Protein AF-A0A6V7JM84-F1 (afdb_monomer_lite)

Secondary structure (DSSP, 8-state):
--TTHHHHHH-GGGGGG-------TTSGGGG--HHHHHHHHHH-S----------TTS-HHHHIIIIIIHHHHHHHHHT-

Radius of gyration: 15.69 Å; chains: 1; bounding box: 32×33×36 Å

Structure (mmCIF, N/CA/C/O backbone):
data_AF-A0A6V7JM84-F1
#
_entry.id   AF-A0A6V7JM84-F1
#
loop_
_atom_site.group_PDB
_atom_site.id
_atom_site.type_symbol
_atom_site.label_atom_id
_atom_site.label_alt_id
_atom_site.label_comp_id
_atom_site.label_asym_id
_atom_site.label_entity_id
_atom_site.label_seq_id
_atom_site.pdbx_PDB_ins_code
_atom_site.Cartn_x
_atom_site.Cartn_y
_atom_site.Cartn_z
_atom_site.occupancy
_atom_site.B_iso_or_equiv
_atom_site.auth_seq_id
_atom_site.auth_comp_id
_atom_site.auth_asym_id
_atom_site.auth_atom_id
_atom_site.pdbx_PDB_model_num
ATOM 1 N N . GLU A 1 1 ? -1.264 10.539 -24.264 1.00 78.56 1 GLU A N 1
ATOM 2 C CA . GLU A 1 1 ? -2.319 11.475 -23.814 1.00 78.56 1 GLU A CA 1
ATOM 3 C C . GLU A 1 1 ? -2.098 11.811 -22.346 1.00 78.56 1 GLU A C 1
ATOM 5 O O . GLU A 1 1 ? -1.566 10.978 -21.625 1.00 78.56 1 GLU A O 1
ATOM 10 N N . GLU A 1 2 ? -2.466 13.011 -21.903 1.00 88.69 2 GLU A N 1
ATOM 11 C CA . GLU A 1 2 ? -2.387 13.389 -20.487 1.00 88.69 2 GLU A CA 1
ATOM 12 C C . GLU A 1 2 ? -3.450 12.616 -19.672 1.00 88.69 2 GLU A C 1
ATOM 14 O O . GLU A 1 2 ? -4.643 12.715 -19.997 1.00 88.69 2 GLU A O 1
ATOM 19 N N . PRO A 1 3 ? -3.065 11.863 -18.619 1.00 89.00 3 PRO A N 1
ATOM 20 C CA . PRO A 1 3 ? -4.017 11.143 -17.780 1.00 89.00 3 PRO A CA 1
ATOM 21 C C . PRO A 1 3 ? -5.102 12.077 -17.243 1.00 89.00 3 PRO A C 1
ATOM 23 O O . PRO A 1 3 ? -4.819 13.180 -16.778 1.00 89.00 3 PRO A O 1
ATOM 26 N N . PHE A 1 4 ? -6.354 11.621 -17.295 1.00 91.12 4 PHE A N 1
ATOM 27 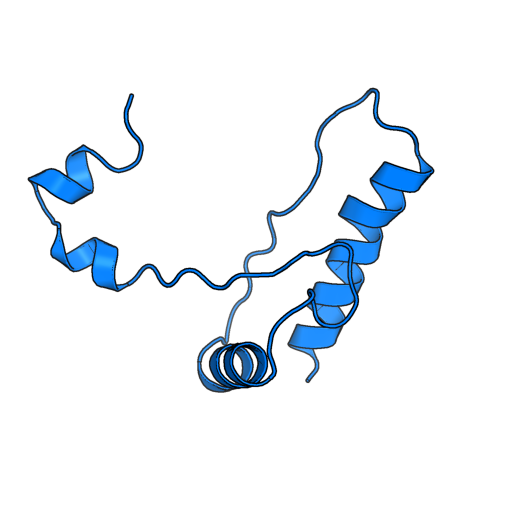C CA . PHE A 1 4 ? -7.528 12.339 -16.785 1.00 91.12 4 PHE A CA 1
ATOM 28 C C . PHE A 1 4 ? -7.879 13.672 -17.478 1.00 91.12 4 PHE A C 1
ATOM 30 O O . PHE A 1 4 ? -8.775 14.365 -16.994 1.00 91.12 4 PHE A O 1
ATOM 37 N N . LYS A 1 5 ? -7.287 14.027 -18.632 1.00 94.62 5 LYS A N 1
ATOM 38 C CA . LYS A 1 5 ? -7.581 15.292 -19.348 1.00 94.62 5 LYS A CA 1
ATOM 39 C C . LYS A 1 5 ? -9.082 15.570 -19.535 1.00 94.62 5 LYS A C 1
ATOM 41 O O . LYS A 1 5 ? -9.563 16.643 -19.183 1.00 94.62 5 LYS A O 1
ATOM 46 N N . LYS A 1 6 ? -9.853 14.590 -20.025 1.00 93.94 6 LYS A N 1
ATOM 47 C CA . LYS A 1 6 ? -11.315 14.728 -20.217 1.00 93.94 6 LYS A CA 1
ATOM 48 C C . LYS A 1 6 ? -12.061 14.966 -18.897 1.00 93.94 6 LYS A C 1
ATOM 50 O O . LYS A 1 6 ? -13.009 15.743 -18.864 1.00 93.94 6 LYS A O 1
ATOM 55 N N . LEU A 1 7 ? -11.626 14.320 -17.811 1.00 94.69 7 LEU A N 1
ATOM 56 C CA . LEU A 1 7 ? -12.194 14.496 -16.470 1.00 94.69 7 LEU A CA 1
ATOM 57 C C . LEU A 1 7 ? -11.904 15.895 -15.923 1.00 94.69 7 LEU A C 1
ATOM 59 O O . LEU A 1 7 ? 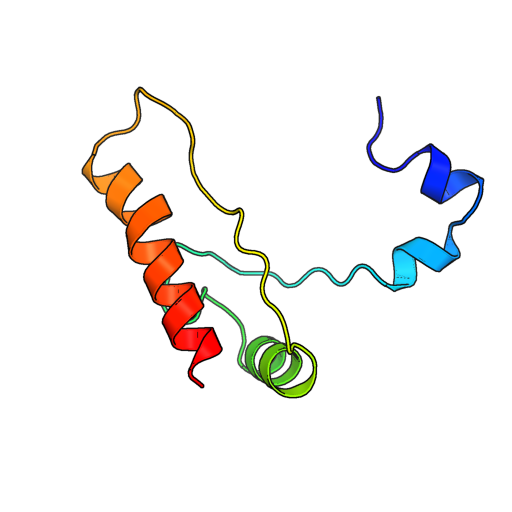-12.818 16.523 -15.404 1.00 94.69 7 LEU A O 1
ATOM 63 N N . ARG A 1 8 ? -10.679 16.407 -16.098 1.00 93.44 8 ARG A N 1
ATOM 64 C CA . ARG A 1 8 ? -10.310 17.773 -15.688 1.00 93.44 8 ARG A CA 1
ATOM 65 C C . ARG A 1 8 ? -11.145 18.834 -16.403 1.00 93.44 8 ARG A C 1
ATOM 67 O O . ARG A 1 8 ? -11.605 19.766 -15.757 1.00 93.44 8 ARG A O 1
ATOM 74 N N . ILE A 1 9 ? -11.360 18.668 -17.711 1.00 96.06 9 ILE A N 1
ATOM 75 C CA . ILE A 1 9 ? -12.093 19.640 -18.536 1.00 96.06 9 ILE A CA 1
ATOM 76 C C . ILE A 1 9 ? -13.598 19.589 -18.255 1.00 96.06 9 ILE A C 1
ATOM 78 O O . ILE A 1 9 ? -14.216 20.623 -18.030 1.00 96.06 9 ILE A O 1
ATOM 82 N N . HIS A 1 10 ? -14.202 18.398 -18.276 1.00 97.19 10 HIS A N 1
ATOM 83 C CA . HIS A 1 10 ? -15.663 18.280 -18.252 1.00 97.19 10 HIS A CA 1
ATOM 84 C C . HIS A 1 10 ? -16.244 18.039 -16.856 1.00 97.19 10 HIS A C 1
ATOM 86 O O . HIS A 1 10 ? -17.405 18.361 -16.618 1.00 97.19 10 HIS A O 1
ATOM 92 N N . TYR A 1 11 ? -15.475 17.466 -15.927 1.00 96.06 11 TYR A N 1
ATOM 93 C CA . TYR A 1 11 ? -15.986 17.027 -14.625 1.00 96.06 11 TYR A CA 1
ATOM 94 C C . TYR A 1 11 ? -14.964 17.195 -13.478 1.00 96.06 11 TYR A C 1
ATOM 96 O O . TYR A 1 11 ? -14.712 16.225 -12.753 1.00 96.06 11 TYR A O 1
ATOM 104 N N . PRO A 1 12 ? -14.386 18.393 -13.260 1.00 94.19 12 PRO A N 1
ATOM 105 C CA . PRO A 1 12 ? -13.276 18.592 -12.319 1.00 94.19 12 PRO A CA 1
ATOM 106 C C . PRO A 1 12 ? -13.595 18.129 -10.889 1.00 94.19 12 PRO A C 1
ATOM 108 O O . PRO A 1 12 ? -12.766 17.477 -10.258 1.00 94.19 12 PRO A O 1
ATOM 111 N N . LYS A 1 13 ? -14.833 18.338 -10.417 1.00 95.75 13 LYS A N 1
ATOM 112 C CA . LYS A 1 13 ? -15.292 17.901 -9.084 1.00 95.75 13 LYS A CA 1
ATOM 113 C C . LYS A 1 13 ? -15.198 16.387 -8.860 1.00 95.75 13 LYS A C 1
ATOM 115 O O . LYS A 1 13 ? -15.103 15.930 -7.728 1.00 95.75 13 LYS A O 1
ATOM 120 N N . ARG A 1 14 ? -15.200 15.563 -9.920 1.00 94.62 14 ARG A N 1
ATOM 121 C CA . ARG A 1 14 ? -15.057 14.100 -9.776 1.00 94.62 14 ARG A CA 1
ATOM 122 C C . ARG A 1 14 ? -13.669 13.698 -9.277 1.00 94.62 14 ARG A C 1
ATOM 124 O O . ARG A 1 14 ? -13.549 12.638 -8.670 1.00 94.62 14 ARG A O 1
ATOM 131 N N . LEU A 1 15 ? -12.651 14.530 -9.506 1.00 92.44 15 LEU A N 1
ATOM 132 C CA . LEU A 1 15 ? -11.291 14.287 -9.023 1.00 92.44 15 LEU A CA 1
ATOM 133 C C . LEU A 1 15 ? -11.141 14.555 -7.522 1.00 92.44 15 LEU A C 1
ATOM 135 O O . LEU A 1 15 ? -10.198 14.049 -6.929 1.00 92.44 15 LEU A O 1
ATOM 139 N N . GLU A 1 16 ? -12.081 15.251 -6.875 1.00 92.62 16 GLU A N 1
ATOM 140 C CA . GLU A 1 16 ? -12.057 15.464 -5.417 1.00 92.62 16 GLU A CA 1
ATOM 141 C C . GLU A 1 16 ? -12.166 14.150 -4.625 1.00 92.62 16 GLU A C 1
ATOM 143 O O . GLU A 1 16 ? -11.722 14.080 -3.474 1.00 92.62 16 GLU A O 1
ATOM 148 N N . LYS A 1 17 ? -12.716 13.102 -5.261 1.00 91.81 17 LYS A N 1
ATOM 149 C CA . LYS A 1 17 ? -12.780 11.733 -4.732 1.00 91.81 17 LYS A CA 1
ATOM 150 C C . LYS A 1 17 ? -11.414 11.044 -4.683 1.00 91.81 17 LYS A C 1
ATOM 152 O O . LYS A 1 17 ? -11.265 10.065 -3.962 1.00 91.81 17 LYS A O 1
ATOM 157 N N . LEU A 1 18 ? -10.432 11.518 -5.452 1.00 92.44 18 LEU A N 1
ATOM 158 C CA . LEU A 1 18 ? -9.084 10.962 -5.460 1.00 92.44 18 LEU A CA 1
ATOM 159 C C . LEU A 1 18 ? -8.298 11.540 -4.282 1.00 92.44 18 LEU A C 1
ATOM 161 O O . LEU A 1 18 ? -8.034 12.742 -4.229 1.00 92.44 18 LEU A O 1
ATOM 165 N N . LYS A 1 19 ? -7.909 10.677 -3.345 1.00 93.69 19 LYS A N 1
ATOM 166 C CA . LYS A 1 19 ? -7.027 11.023 -2.229 1.00 93.69 19 LYS A CA 1
ATOM 167 C C . LYS A 1 19 ? -5.712 10.279 -2.408 1.00 93.69 19 LYS A C 1
ATOM 169 O O . LYS A 1 19 ? -5.710 9.065 -2.582 1.00 93.69 19 LYS A O 1
ATOM 174 N N . ILE A 1 20 ? -4.609 11.021 -2.421 1.00 94.81 20 ILE A N 1
ATOM 175 C CA . ILE A 1 20 ? -3.266 10.448 -2.520 1.00 94.81 20 ILE A CA 1
ATOM 176 C C . ILE A 1 20 ? -2.778 10.188 -1.104 1.00 94.81 20 ILE A C 1
ATOM 178 O O . ILE A 1 20 ? -2.823 11.086 -0.266 1.00 94.81 20 ILE A O 1
ATOM 182 N N . ILE A 1 21 ? -2.301 8.972 -0.866 1.00 96.81 21 ILE A N 1
ATOM 183 C CA . ILE A 1 21 ? -1.705 8.574 0.403 1.00 96.81 21 ILE A CA 1
ATOM 184 C C . ILE A 1 21 ? -0.264 8.142 0.109 1.00 96.81 21 ILE A C 1
ATOM 186 O O . ILE A 1 21 ? -0.069 7.209 -0.673 1.00 96.81 21 ILE A O 1
ATOM 190 N N . PRO A 1 22 ? 0.748 8.836 0.657 1.00 97.00 22 PRO A N 1
ATOM 191 C CA . PRO A 1 22 ? 2.143 8.462 0.472 1.00 97.00 22 PRO A CA 1
ATOM 192 C C . PRO A 1 22 ? 2.458 7.189 1.262 1.00 97.00 22 PRO A C 1
ATOM 194 O O . PRO A 1 22 ? 2.151 7.116 2.448 1.00 97.00 22 PRO A O 1
ATOM 197 N N . GLY A 1 23 ? 3.094 6.217 0.611 1.00 95.69 23 GLY A N 1
ATOM 198 C CA . GLY A 1 23 ? 3.495 4.947 1.211 1.00 95.69 23 GLY A CA 1
ATOM 199 C C . GLY A 1 23 ? 4.373 4.123 0.268 1.00 95.69 23 GLY A C 1
ATOM 200 O O . GLY A 1 23 ? 4.552 4.475 -0.900 1.00 95.69 23 GLY A O 1
ATOM 201 N N . ASP A 1 24 ? 4.919 3.026 0.783 1.00 96.12 24 ASP A N 1
ATOM 202 C CA . ASP A 1 24 ? 5.767 2.076 0.068 1.00 96.12 24 ASP A CA 1
ATOM 203 C C . ASP A 1 24 ? 5.421 0.636 0.469 1.00 96.12 24 ASP A C 1
ATOM 205 O O . ASP A 1 24 ? 5.610 0.213 1.609 1.00 96.12 24 ASP A O 1
ATOM 209 N N . MET A 1 25 ? 4.968 -0.141 -0.513 1.00 94.62 25 MET A N 1
ATOM 210 C CA . MET A 1 25 ? 4.583 -1.544 -0.355 1.00 94.62 25 MET A CA 1
ATOM 211 C C . MET A 1 25 ? 5.709 -2.434 0.178 1.00 94.62 25 MET A C 1
ATOM 213 O O . MET A 1 25 ? 5.437 -3.460 0.797 1.00 94.62 25 MET A O 1
ATOM 217 N N . THR A 1 26 ? 6.969 -2.086 -0.076 1.00 95.12 26 THR A N 1
ATOM 218 C CA . THR A 1 26 ? 8.122 -2.921 0.286 1.00 95.12 26 THR A CA 1
ATOM 219 C C . THR A 1 26 ? 8.456 -2.877 1.780 1.00 95.12 26 THR A C 1
ATOM 221 O O . THR A 1 26 ? 9.215 -3.724 2.261 1.00 95.12 26 THR A O 1
ATOM 224 N N . HIS A 1 27 ? 7.848 -1.947 2.522 1.00 95.81 27 HIS A N 1
ATOM 225 C CA . HIS A 1 27 ? 8.098 -1.709 3.938 1.00 95.81 27 HIS A CA 1
ATOM 226 C C . HIS A 1 27 ? 6.931 -2.184 4.820 1.00 95.81 27 HIS A C 1
ATOM 228 O O . HIS A 1 27 ? 5.781 -2.192 4.368 1.00 95.81 27 HIS A O 1
ATOM 234 N N . PRO A 1 28 ? 7.205 -2.558 6.086 1.00 92.44 28 PRO A N 1
ATOM 235 C CA . PRO A 1 28 ? 6.160 -2.766 7.088 1.00 92.44 28 PRO A CA 1
ATOM 236 C C . PRO A 1 28 ? 5.229 -1.554 7.177 1.00 92.44 28 PRO A C 1
ATOM 238 O O . PRO A 1 28 ? 5.651 -0.429 6.896 1.00 92.44 28 PRO A O 1
ATOM 241 N N . ASP A 1 29 ? 3.964 -1.789 7.528 1.00 93.75 29 ASP A N 1
ATOM 242 C CA . ASP A 1 29 ? 2.917 -0.759 7.619 1.00 93.75 29 ASP A CA 1
ATOM 243 C C . ASP A 1 29 ? 2.737 0.071 6.336 1.00 93.75 29 ASP A C 1
ATOM 245 O O . ASP A 1 29 ? 2.196 1.177 6.359 1.00 93.75 29 ASP A O 1
ATOM 249 N N . LEU A 1 30 ? 3.238 -0.439 5.206 1.00 96.62 30 LEU A N 1
ATOM 250 C CA . LEU A 1 30 ? 3.329 0.271 3.933 1.00 96.62 30 LEU A CA 1
ATOM 251 C C . LEU A 1 30 ? 4.071 1.619 4.046 1.00 96.62 30 LEU A C 1
ATOM 253 O O . LEU A 1 30 ? 3.806 2.531 3.263 1.00 96.62 30 LEU A O 1
ATOM 257 N N . ASN A 1 31 ? 4.963 1.774 5.035 1.00 97.19 31 ASN A N 1
ATOM 258 C CA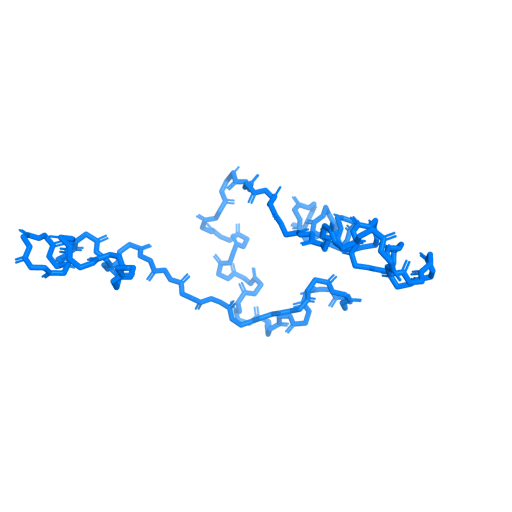 . ASN A 1 31 ? 5.616 3.043 5.385 1.00 97.19 31 ASN A CA 1
ATOM 259 C C . ASN A 1 31 ? 4.630 4.222 5.560 1.00 97.19 31 ASN A C 1
ATOM 261 O O . ASN A 1 31 ? 4.933 5.369 5.219 1.00 97.19 31 ASN A O 1
ATOM 265 N N . LEU A 1 32 ? 3.418 3.935 6.036 1.00 97.75 32 LEU A N 1
ATOM 266 C CA . LEU A 1 32 ? 2.394 4.945 6.277 1.00 97.75 32 LEU A CA 1
ATOM 267 C C . LEU A 1 32 ? 2.658 5.680 7.590 1.00 97.75 32 LEU A C 1
ATOM 269 O O . LEU A 1 32 ? 3.070 5.094 8.590 1.00 97.75 32 LEU A O 1
ATOM 273 N N . SER A 1 33 ? 2.324 6.970 7.617 1.00 97.50 33 SER A N 1
ATOM 274 C CA . SER A 1 33 ? 2.189 7.679 8.888 1.00 97.50 33 SER A CA 1
ATOM 275 C C . SER A 1 33 ? 0.986 7.150 9.671 1.00 97.50 33 SER A C 1
ATOM 277 O O . SER A 1 33 ? 0.011 6.668 9.093 1.00 97.50 33 SER A O 1
ATOM 279 N N . GLU A 1 34 ? 1.016 7.315 10.993 1.00 96.56 34 GLU A N 1
ATOM 280 C CA . GLU A 1 34 ? -0.086 6.896 11.867 1.00 96.56 34 GLU A CA 1
ATOM 281 C C . GLU A 1 34 ? -1.421 7.547 11.475 1.00 96.56 34 GLU A C 1
ATOM 283 O O . GLU A 1 34 ? -2.459 6.893 11.428 1.00 96.56 34 GLU A O 1
ATOM 288 N N . TYR A 1 35 ? -1.373 8.822 11.080 1.00 97.50 35 TYR A N 1
ATOM 289 C CA . TYR A 1 35 ? -2.528 9.540 10.547 1.00 97.50 35 TYR A CA 1
ATOM 290 C C . TYR A 1 35 ? -3.144 8.839 9.325 1.00 97.50 35 TYR A C 1
ATOM 292 O O . TYR A 1 35 ? -4.355 8.633 9.279 1.00 97.50 35 TYR A O 1
ATOM 300 N N . HIS A 1 36 ? -2.326 8.450 8.341 1.00 97.81 36 HIS A N 1
ATOM 301 C CA . HIS A 1 36 ? -2.830 7.788 7.137 1.00 97.81 36 HIS A CA 1
ATOM 302 C C . HIS A 1 36 ? -3.320 6.366 7.414 1.00 97.81 36 HIS A C 1
ATOM 304 O O . HIS A 1 36 ? -4.310 5.955 6.809 1.00 97.81 36 HIS A O 1
ATOM 310 N N . LYS A 1 37 ? -2.678 5.635 8.335 1.00 96.56 37 LYS A N 1
ATOM 311 C CA . LYS A 1 37 ? -3.170 4.324 8.781 1.00 96.56 37 LYS A CA 1
ATOM 312 C C . LYS A 1 37 ? -4.578 4.438 9.359 1.00 96.56 37 LYS A C 1
ATOM 314 O O . LYS A 1 37 ? -5.470 3.732 8.898 1.00 96.56 37 LYS A O 1
ATOM 319 N N . ASN A 1 38 ? -4.804 5.372 10.281 1.00 96.88 38 ASN A N 1
ATOM 320 C CA . ASN A 1 38 ? -6.124 5.568 10.891 1.00 96.88 38 ASN A CA 1
ATOM 321 C C . ASN A 1 38 ? -7.168 6.027 9.869 1.00 96.88 38 ASN A C 1
ATOM 323 O O . ASN A 1 38 ? -8.259 5.465 9.816 1.00 96.88 38 ASN A O 1
ATOM 327 N N . LEU A 1 39 ? -6.805 6.961 8.983 1.00 96.94 39 LEU A N 1
ATOM 328 C CA . LEU A 1 39 ? -7.679 7.391 7.890 1.00 96.94 39 LEU A CA 1
ATOM 329 C C . LEU A 1 39 ? -8.153 6.202 7.040 1.00 96.94 39 LEU A C 1
ATOM 331 O O . LEU A 1 39 ? -9.336 6.121 6.711 1.00 96.94 39 LEU A O 1
ATOM 335 N N . LEU A 1 40 ? -7.244 5.290 6.682 1.00 96.94 40 LEU A N 1
ATOM 336 C CA . LEU A 1 40 ? -7.571 4.099 5.899 1.00 96.94 40 LEU A CA 1
ATOM 337 C C . LEU A 1 40 ? -8.474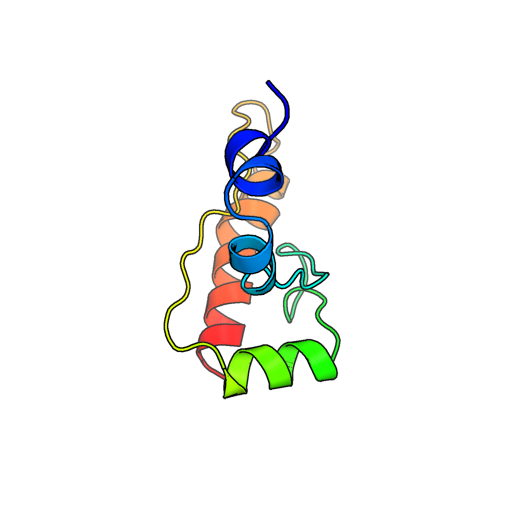 3.140 6.677 1.00 96.94 40 LEU A C 1
ATOM 339 O O . LEU A 1 40 ? -9.510 2.747 6.146 1.00 96.94 40 LEU A O 1
ATOM 343 N N . LYS A 1 41 ? -8.128 2.818 7.928 1.00 95.44 41 LYS A N 1
ATOM 344 C CA . LYS A 1 41 ? -8.916 1.915 8.786 1.00 95.44 41 LYS A CA 1
ATOM 345 C C . LYS A 1 41 ? -10.354 2.391 8.975 1.00 95.44 41 LYS A C 1
ATOM 347 O O . LYS A 1 41 ? -11.285 1.598 8.926 1.00 95.44 41 LYS A O 1
ATOM 352 N N . GLU A 1 42 ? -10.544 3.694 9.156 1.00 96.62 42 GLU A N 1
ATOM 353 C CA . GLU A 1 42 ? -11.865 4.275 9.399 1.00 96.62 42 GLU A CA 1
ATOM 354 C C . GLU A 1 42 ? -12.724 4.389 8.129 1.00 96.62 42 GLU A C 1
ATOM 356 O O . GLU A 1 42 ? -13.951 4.383 8.219 1.00 96.62 42 GLU A O 1
ATOM 361 N N . ASN A 1 43 ? -12.110 4.519 6.945 1.00 96.94 43 ASN A N 1
ATOM 362 C CA . ASN A 1 43 ? -12.820 4.934 5.725 1.00 96.94 43 ASN A CA 1
ATOM 363 C C . ASN A 1 43 ? -12.758 3.927 4.563 1.00 96.94 43 ASN A C 1
ATOM 365 O O . ASN A 1 43 ? -13.383 4.167 3.526 1.00 96.94 43 ASN A O 1
ATOM 369 N N . VAL A 1 44 ? -12.020 2.818 4.686 1.00 96.81 44 VAL A N 1
ATOM 370 C CA . VAL A 1 44 ? -11.859 1.823 3.612 1.00 96.81 44 VAL A CA 1
ATOM 371 C C . VAL A 1 44 ? -12.489 0.489 3.998 1.00 96.81 44 VAL A C 1
ATOM 373 O O . VAL A 1 44 ? -12.112 -0.133 4.978 1.00 96.81 44 VAL A O 1
ATOM 376 N N . SER A 1 45 ? -13.419 0.010 3.168 1.00 96.56 45 SER A N 1
ATOM 377 C CA . SER A 1 45 ? -14.060 -1.307 3.338 1.00 96.56 45 SER A CA 1
ATOM 378 C C . SER A 1 45 ? -13.646 -2.332 2.280 1.00 96.56 45 SER A C 1
ATOM 380 O O . SER A 1 45 ? -13.885 -3.524 2.443 1.00 96.56 45 SER A O 1
ATOM 382 N N . VAL A 1 46 ? -13.069 -1.878 1.165 1.00 97.38 46 VAL A N 1
ATOM 383 C CA . VAL A 1 46 ? -12.670 -2.728 0.037 1.00 97.38 46 VAL A CA 1
ATOM 384 C C . VAL A 1 46 ? -11.329 -2.246 -0.496 1.00 97.38 46 VAL A C 1
ATOM 386 O O . VAL A 1 46 ? -11.177 -1.072 -0.832 1.00 97.38 46 VAL A O 1
ATOM 389 N N . VAL A 1 47 ? -10.375 -3.169 -0.615 1.00 97.00 47 VAL A N 1
ATOM 390 C CA . VAL A 1 47 ? -9.039 -2.901 -1.153 1.00 97.00 47 VAL A CA 1
ATOM 391 C C . VAL A 1 47 ? -8.882 -3.581 -2.509 1.00 97.00 47 VAL A C 1
ATOM 393 O O . VAL A 1 47 ? -8.997 -4.798 -2.629 1.00 97.00 47 VAL A O 1
ATOM 396 N N . PHE A 1 48 ? -8.568 -2.788 -3.533 1.00 97.50 48 PHE A N 1
ATOM 397 C CA . PHE A 1 48 ? -8.134 -3.281 -4.839 1.00 97.50 48 PHE A CA 1
ATOM 398 C C . PHE A 1 48 ? -6.609 -3.215 -4.903 1.00 97.50 48 PHE A C 1
ATOM 400 O O . PHE A 1 48 ? -6.031 -2.137 -5.049 1.00 97.50 48 PHE A O 1
ATOM 407 N N . HIS A 1 49 ? -5.946 -4.362 -4.777 1.00 95.56 49 HIS A N 1
ATOM 408 C CA . HIS A 1 49 ? -4.489 -4.429 -4.794 1.00 95.56 49 HIS A CA 1
ATOM 409 C C . HIS A 1 49 ? -3.970 -4.736 -6.204 1.00 95.56 49 HIS A C 1
ATOM 411 O O . HIS A 1 49 ? -4.099 -5.854 -6.694 1.00 95.56 49 HIS A O 1
ATOM 417 N N . GLY A 1 50 ? -3.389 -3.728 -6.857 1.00 93.81 50 GLY A N 1
ATOM 418 C CA . GLY A 1 50 ? -2.766 -3.849 -8.183 1.00 93.81 50 GLY A CA 1
ATOM 419 C C . GLY A 1 50 ? -1.292 -3.440 -8.218 1.00 93.81 50 GLY A C 1
ATOM 420 O O . GLY A 1 50 ? -0.746 -3.241 -9.299 1.00 93.81 50 GLY A O 1
ATOM 421 N N . ALA A 1 51 ? -0.658 -3.251 -7.057 1.00 93.06 51 ALA A N 1
ATOM 422 C CA . ALA A 1 51 ? 0.736 -2.832 -6.981 1.00 93.06 51 ALA A CA 1
ATOM 423 C C . ALA A 1 51 ? 1.664 -4.042 -7.154 1.00 93.06 51 ALA A C 1
ATOM 425 O O . ALA A 1 51 ? 1.701 -4.929 -6.309 1.00 93.06 51 ALA A O 1
ATOM 426 N N . ALA A 1 52 ? 2.418 -4.068 -8.249 1.00 94.44 52 ALA A N 1
ATOM 427 C CA . ALA A 1 52 ? 3.413 -5.093 -8.533 1.00 94.44 52 ALA A CA 1
ATOM 428 C C . ALA A 1 52 ? 4.452 -4.564 -9.527 1.00 94.44 52 ALA A C 1
ATOM 430 O O . ALA A 1 52 ? 4.193 -3.623 -10.282 1.00 94.44 52 ALA A O 1
ATOM 431 N N . ASN A 1 53 ? 5.609 -5.214 -9.571 1.00 92.50 53 ASN A N 1
ATOM 432 C CA . ASN A 1 53 ? 6.544 -5.097 -10.676 1.00 92.50 53 ASN A CA 1
ATOM 433 C C . ASN A 1 53 ? 6.335 -6.239 -11.667 1.00 92.50 53 ASN A C 1
ATOM 435 O O . ASN A 1 53 ? 6.359 -7.408 -11.284 1.00 92.50 53 ASN A O 1
ATOM 439 N N . VAL A 1 54 ? 6.158 -5.890 -12.939 1.00 93.94 54 VAL A N 1
ATOM 440 C CA . VAL A 1 54 ? 5.924 -6.842 -14.039 1.00 93.94 54 VAL A CA 1
ATOM 441 C C . VAL A 1 54 ? 7.157 -7.034 -14.927 1.00 93.94 54 VAL A C 1
ATOM 443 O O . VAL A 1 54 ? 7.063 -7.621 -16.001 1.00 93.94 54 VAL A O 1
ATOM 446 N N . LYS A 1 55 ? 8.319 -6.519 -14.508 1.00 94.06 55 LYS A N 1
ATOM 447 C CA . LYS A 1 55 ? 9.589 -6.734 -15.206 1.00 94.06 55 LYS A CA 1
ATOM 448 C C . LYS A 1 55 ? 10.028 -8.193 -15.087 1.00 94.06 55 LYS A C 1
ATOM 450 O O . LYS A 1 55 ? 10.187 -8.709 -13.985 1.00 94.06 55 LYS A O 1
ATOM 455 N N . PHE A 1 56 ? 10.258 -8.833 -16.229 1.00 92.75 56 PHE A N 1
ATOM 456 C CA . PHE A 1 56 ? 10.667 -10.239 -16.307 1.00 92.75 56 PHE A CA 1
ATOM 457 C C . PHE A 1 56 ? 12.163 -10.463 -16.048 1.00 92.75 56 PHE A C 1
ATOM 459 O O . PHE A 1 56 ? 12.581 -11.592 -15.816 1.00 92.75 56 PHE A O 1
ATOM 466 N N . ASP A 1 57 ? 12.962 -9.399 -16.078 1.00 95.94 57 ASP A N 1
ATOM 467 C CA . ASP A 1 57 ? 14.412 -9.395 -15.861 1.00 95.94 57 ASP A CA 1
ATOM 468 C C . ASP A 1 57 ? 14.811 -8.967 -14.436 1.00 95.94 57 ASP A C 1
ATOM 470 O O . ASP A 1 57 ? 15.993 -8.818 -14.128 1.00 95.94 57 ASP A O 1
ATOM 474 N N . MET A 1 58 ? 13.835 -8.781 -13.544 1.00 94.81 58 MET A N 1
ATOM 475 C CA . MET A 1 58 ? 14.078 -8.414 -12.151 1.00 94.81 58 MET A CA 1
ATOM 476 C C . MET A 1 58 ? 14.700 -9.581 -11.358 1.00 94.81 58 MET A C 1
ATOM 478 O O . MET A 1 58 ? 14.192 -10.705 -11.431 1.00 94.81 58 MET A O 1
ATOM 482 N N . PRO A 1 59 ? 15.733 -9.340 -10.521 1.00 97.06 59 PRO A N 1
ATOM 483 C CA . PRO A 1 59 ? 16.255 -10.360 -9.618 1.00 97.06 59 PRO A CA 1
ATOM 484 C C . PRO A 1 59 ? 15.160 -10.942 -8.718 1.00 97.06 59 PRO A C 1
ATOM 486 O O . PRO A 1 59 ? 14.376 -10.207 -8.115 1.00 97.06 59 PRO A O 1
ATOM 489 N N . LEU A 1 60 ? 15.146 -12.268 -8.546 1.00 95.94 60 LEU A N 1
ATOM 490 C CA . LEU A 1 60 ? 14.098 -12.968 -7.789 1.00 95.94 60 LEU A CA 1
ATOM 491 C C . LEU A 1 60 ? 13.889 -12.392 -6.378 1.00 95.94 60 LEU A C 1
ATOM 493 O O . LEU A 1 60 ? 12.759 -12.266 -5.915 1.00 95.94 60 LEU A O 1
ATOM 497 N N . ARG A 1 61 ? 14.971 -12.003 -5.693 1.00 96.50 61 ARG A N 1
ATOM 498 C CA . ARG A 1 61 ? 14.904 -11.416 -4.345 1.00 96.50 61 ARG A CA 1
ATOM 499 C C . ARG A 1 61 ? 14.112 -10.106 -4.314 1.00 96.50 61 ARG A C 1
ATOM 501 O O . ARG A 1 61 ? 13.368 -9.859 -3.362 1.00 96.50 61 ARG A O 1
ATOM 508 N N . GLU A 1 62 ? 14.270 -9.278 -5.340 1.00 95.62 62 GLU A N 1
ATOM 509 C CA . GLU A 1 62 ? 13.539 -8.019 -5.485 1.00 95.62 62 GLU A CA 1
ATOM 510 C C . GLU A 1 62 ? 12.081 -8.288 -5.846 1.00 95.62 62 GLU A C 1
ATOM 512 O O . GLU A 1 62 ? 11.190 -7.738 -5.200 1.00 95.62 62 GLU A O 1
ATOM 517 N N . ALA A 1 63 ? 11.830 -9.217 -6.775 1.00 95.88 63 ALA A N 1
ATOM 518 C CA . ALA A 1 63 ? 10.478 -9.617 -7.159 1.00 95.88 63 ALA A CA 1
ATOM 519 C C . ALA A 1 63 ? 9.681 -10.167 -5.962 1.00 95.88 63 ALA A C 1
ATOM 521 O O . ALA A 1 63 ? 8.530 -9.787 -5.751 1.00 95.88 63 ALA A O 1
ATOM 522 N N . ILE A 1 64 ? 10.305 -10.999 -5.121 1.00 96.00 64 ILE A N 1
ATOM 523 C CA . ILE A 1 64 ? 9.699 -11.493 -3.876 1.00 96.00 64 ILE A CA 1
ATOM 524 C C . ILE A 1 64 ? 9.406 -10.332 -2.920 1.00 96.00 64 ILE A C 1
ATOM 526 O O . ILE A 1 64 ? 8.321 -10.269 -2.343 1.00 96.00 64 ILE A O 1
ATOM 530 N N . THR A 1 65 ? 10.348 -9.404 -2.744 1.00 95.62 65 THR A N 1
ATOM 531 C CA . THR A 1 65 ? 10.166 -8.265 -1.830 1.00 95.62 65 THR A CA 1
ATOM 532 C C . THR A 1 65 ? 9.029 -7.352 -2.293 1.00 95.62 65 THR A C 1
ATOM 534 O O . THR A 1 65 ? 8.185 -6.970 -1.487 1.00 95.62 65 THR A O 1
ATOM 537 N N . MET A 1 66 ? 8.957 -7.043 -3.586 1.00 95.38 66 MET A N 1
ATOM 538 C CA . MET A 1 66 ? 7.954 -6.123 -4.114 1.00 95.38 66 MET A CA 1
ATOM 539 C C . MET A 1 66 ? 6.577 -6.779 -4.261 1.00 95.38 66 MET A C 1
ATOM 541 O O . MET A 1 66 ? 5.592 -6.237 -3.771 1.00 95.38 66 MET A O 1
ATOM 545 N N . ASN A 1 67 ? 6.502 -7.964 -4.870 1.00 95.88 67 ASN A N 1
ATOM 546 C CA . ASN A 1 67 ? 5.219 -8.557 -5.263 1.00 95.88 67 ASN A CA 1
ATOM 547 C C . ASN A 1 67 ? 4.646 -9.486 -4.188 1.00 95.88 67 ASN A C 1
ATOM 549 O O . ASN A 1 67 ? 3.437 -9.538 -3.992 1.00 95.88 67 ASN A O 1
ATOM 553 N N . THR A 1 68 ? 5.499 -10.241 -3.487 1.00 95.75 68 THR A N 1
ATOM 554 C CA . THR A 1 68 ? 5.039 -11.215 -2.479 1.00 95.75 68 THR A CA 1
ATOM 555 C C . TH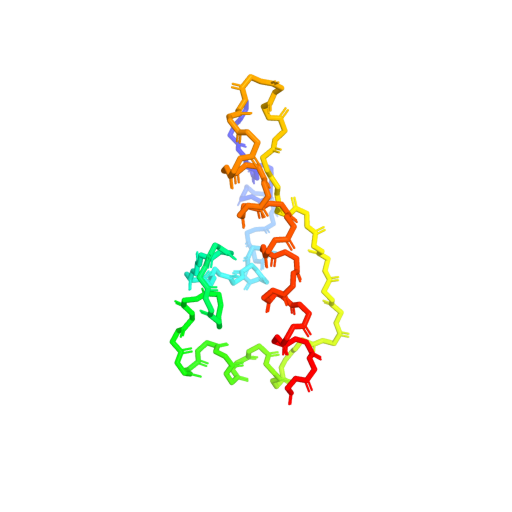R A 1 68 ? 4.958 -10.585 -1.094 1.00 95.75 68 THR A C 1
ATOM 557 O O . THR A 1 68 ? 3.906 -10.614 -0.455 1.00 95.75 68 THR A O 1
ATOM 560 N N . ARG A 1 69 ? 6.053 -9.979 -0.617 1.00 96.81 69 ARG A N 1
ATOM 561 C CA . ARG A 1 69 ? 6.063 -9.314 0.693 1.00 96.81 69 ARG A CA 1
ATOM 562 C C . ARG A 1 69 ? 5.187 -8.064 0.689 1.00 96.81 69 ARG A C 1
ATOM 564 O O . ARG A 1 69 ? 4.480 -7.854 1.666 1.00 96.81 69 ARG A O 1
ATOM 571 N N . GLY A 1 70 ? 5.149 -7.313 -0.414 1.00 96.25 70 GLY A N 1
ATOM 572 C CA . GLY A 1 70 ? 4.218 -6.194 -0.562 1.00 96.25 70 GLY A CA 1
ATOM 573 C C . GLY A 1 70 ? 2.757 -6.599 -0.364 1.00 96.25 70 GLY A C 1
ATOM 574 O O . GLY A 1 70 ? 2.050 -5.970 0.423 1.00 96.25 70 GLY A O 1
ATOM 575 N N . MET A 1 71 ? 2.321 -7.708 -0.972 1.00 96.19 71 MET A N 1
ATOM 576 C CA . MET A 1 71 ? 0.977 -8.242 -0.727 1.00 96.19 71 MET A CA 1
ATOM 577 C C . MET A 1 71 ? 0.767 -8.604 0.750 1.00 96.19 71 MET A C 1
ATOM 579 O O . MET A 1 71 ? -0.281 -8.294 1.313 1.00 96.19 71 MET A O 1
ATOM 583 N N . LYS A 1 72 ? 1.760 -9.225 1.404 1.00 97.00 72 LYS A N 1
ATOM 584 C CA . LYS A 1 72 ? 1.673 -9.538 2.838 1.00 97.00 72 LYS A CA 1
ATOM 585 C C . LYS A 1 72 ? 1.474 -8.271 3.680 1.00 97.00 72 LYS A C 1
ATOM 587 O O . LYS A 1 72 ? 0.563 -8.252 4.496 1.00 97.00 72 LYS A O 1
ATOM 592 N N . ASN A 1 73 ? 2.268 -7.225 3.454 1.00 97.06 73 ASN A N 1
ATOM 593 C CA . ASN A 1 73 ? 2.160 -5.965 4.198 1.00 97.06 73 ASN A CA 1
ATOM 594 C C . ASN A 1 73 ? 0.767 -5.325 4.028 1.00 97.06 73 ASN A C 1
ATOM 596 O O . ASN A 1 73 ? 0.203 -4.806 4.985 1.00 97.06 73 ASN A O 1
ATOM 600 N N . MET A 1 74 ? 0.177 -5.410 2.829 1.00 96.62 74 MET A N 1
ATOM 601 C CA . MET A 1 74 ? -1.197 -4.947 2.594 1.00 96.62 74 MET A CA 1
ATOM 602 C C . MET A 1 74 ? -2.230 -5.780 3.357 1.00 96.62 74 MET A C 1
ATOM 604 O O . MET A 1 74 ? -3.163 -5.223 3.929 1.00 96.62 74 MET A O 1
ATOM 608 N N . LEU A 1 75 ? -2.076 -7.108 3.375 1.00 96.88 75 LEU A N 1
ATOM 609 C CA . LEU A 1 75 ? -2.956 -7.990 4.147 1.00 96.88 75 LEU A CA 1
ATOM 610 C C . LEU A 1 75 ? -2.854 -7.738 5.647 1.00 96.88 75 LEU A C 1
ATOM 612 O O . LEU A 1 75 ? -3.866 -7.864 6.327 1.00 96.88 75 LEU A O 1
ATOM 616 N N . ASP A 1 76 ? -1.659 -7.429 6.149 1.00 96.25 76 ASP A N 1
ATOM 617 C CA . ASP A 1 76 ? -1.459 -7.081 7.553 1.00 96.25 76 ASP A CA 1
ATOM 618 C C . ASP A 1 76 ? -2.262 -5.812 7.887 1.00 96.25 76 ASP A C 1
ATOM 620 O O . ASP A 1 76 ? -3.107 -5.872 8.773 1.00 96.25 76 ASP A O 1
ATOM 624 N N . LEU A 1 77 ? -2.141 -4.742 7.085 1.00 95.50 77 LEU A N 1
ATOM 625 C CA . LEU A 1 77 ? -2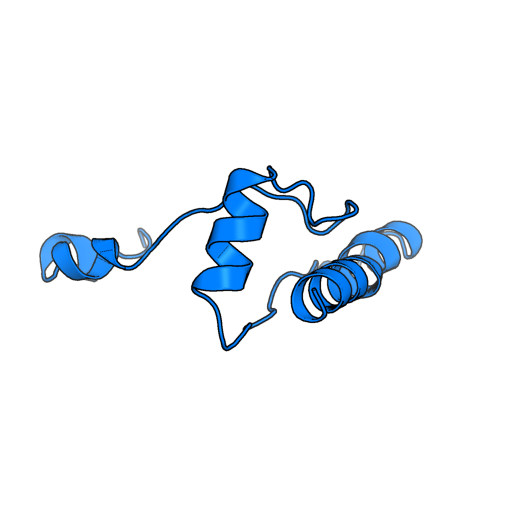.939 -3.518 7.258 1.00 95.50 77 LEU A CA 1
ATOM 626 C C . LEU A 1 77 ? -4.455 -3.774 7.179 1.00 95.50 77 LEU A C 1
ATOM 628 O O . LEU A 1 77 ? -5.216 -3.177 7.927 1.00 95.50 77 LEU A O 1
ATOM 632 N N . CYS A 1 78 ? -4.910 -4.653 6.278 1.00 95.81 78 CYS A N 1
ATOM 633 C CA . CYS A 1 78 ? -6.338 -4.976 6.135 1.00 95.81 78 CYS A CA 1
ATOM 634 C C . CYS A 1 78 ? -6.917 -5.766 7.323 1.00 95.81 78 CYS A C 1
ATOM 636 O O . CYS A 1 78 ? -8.135 -5.910 7.409 1.00 95.81 78 CYS A O 1
ATOM 638 N N . LYS A 1 79 ? -6.066 -6.366 8.162 1.00 94.56 79 LYS A N 1
ATOM 639 C CA . LYS A 1 79 ? -6.471 -7.153 9.338 1.00 94.56 79 LYS A CA 1
ATOM 640 C C . LYS A 1 79 ? -6.439 -6.349 10.635 1.00 94.56 79 LYS A C 1
ATOM 642 O O . LYS A 1 79 ? -6.854 -6.884 11.662 1.00 94.56 79 LYS A O 1
ATOM 647 N N . GLU A 1 80 ? -5.902 -5.135 10.590 1.00 88.94 80 GLU A N 1
ATOM 648 C CA . GLU A 1 80 ? -5.931 -4.175 11.694 1.00 88.94 80 GLU A CA 1
ATOM 649 C C . GLU A 1 80 ? -7.282 -3.464 11.782 1.00 88.94 80 GLU A C 1
ATOM 651 O O . GLU A 1 80 ? -7.712 -3.221 12.931 1.00 88.94 80 GLU A O 1
#

InterPro domains:
  IPR013120 Fatty acyl-CoA reductase-like, NAD-binding domain [PF07993] (9-79)
  IPR026055 Fatty acyl-CoA reductase [PTHR11011] (4-79)
  IPR036291 NAD(P)-binding domain superfamily [SSF51735] (16-80)

Foldseek 3Di:
DPPCPVCVVPPVVVCVPDDDFDFQLLDALSNGDPVVLVVCVVPPDDDDDDFADPDPPDDPVVRCSRPVSSVVNVVVSVVD

pLDDT: mean 95.05, std 2.72, range [78.56, 97.81]

Sequence (80 aa):
EEPFKKLRIHYPKRLEKLKIIPGDMTHPDLNLSEYHKNLLKENVSVVFHGAANVKFDMPLREAITMNTRGMKNMLDLCKE

Organism: NCBI:txid1563983